Protein AF-A0A519QT43-F1 (afdb_monomer)

Structure (mmCIF, N/CA/C/O backbone):
data_AF-A0A519QT43-F1
#
_entry.id   AF-A0A519QT43-F1
#
loop_
_atom_site.group_PDB
_atom_site.id
_atom_site.type_symbol
_atom_site.label_atom_id
_atom_site.label_alt_id
_atom_site.label_comp_id
_atom_site.label_asym_id
_atom_site.label_entity_id
_atom_site.label_seq_id
_atom_site.pdbx_PDB_ins_code
_atom_site.Cartn_x
_atom_site.Cartn_y
_atom_site.Cartn_z
_atom_site.occupancy
_atom_site.B_iso_or_equiv
_atom_site.auth_seq_id
_atom_site.auth_comp_id
_atom_site.auth_asym_id
_atom_site.auth_atom_id
_atom_site.pdbx_PDB_model_num
ATOM 1 N N . MET A 1 1 ? -2.534 -6.052 -20.087 1.00 88.94 1 MET A N 1
ATOM 2 C CA . MET A 1 1 ? -2.620 -6.875 -18.855 1.00 88.94 1 MET A CA 1
ATOM 3 C C . MET A 1 1 ? -2.175 -6.115 -17.606 1.00 88.94 1 MET A C 1
ATOM 5 O O . MET A 1 1 ? -2.966 -6.042 -16.678 1.00 88.94 1 MET A O 1
ATOM 9 N N . LYS A 1 2 ? -0.986 -5.486 -17.606 1.00 90.75 2 LYS A N 1
ATOM 10 C CA . LYS A 1 2 ? -0.424 -4.716 -16.474 1.00 90.75 2 LYS A CA 1
ATOM 11 C C . LYS A 1 2 ? -1.426 -3.794 -15.763 1.00 90.75 2 LYS A C 1
ATOM 13 O O . LYS A 1 2 ? -1.645 -3.955 -14.572 1.00 90.75 2 LYS A O 1
ATOM 18 N N . ASN A 1 3 ? -2.093 -2.898 -16.495 1.00 93.38 3 ASN A N 1
ATOM 19 C CA . ASN A 1 3 ? -3.028 -1.941 -15.883 1.00 93.38 3 ASN A CA 1
ATOM 20 C C . ASN A 1 3 ? -4.240 -2.630 -15.239 1.00 93.38 3 ASN A C 1
ATOM 22 O O . ASN A 1 3 ? -4.650 -2.236 -14.156 1.00 93.38 3 ASN A O 1
ATOM 26 N N . LYS A 1 4 ? -4.777 -3.692 -15.861 1.00 96.81 4 LYS A N 1
ATOM 27 C CA . LYS A 1 4 ? -5.886 -4.474 -15.285 1.00 96.81 4 LYS A CA 1
ATOM 28 C C . LYS A 1 4 ? -5.470 -5.145 -13.974 1.00 96.81 4 LYS A C 1
ATOM 30 O O . LYS A 1 4 ? -6.211 -5.089 -13.003 1.00 96.81 4 LYS A O 1
ATOM 35 N N . PHE A 1 5 ? -4.274 -5.733 -13.942 1.00 96.94 5 PHE A N 1
ATOM 36 C CA . PHE A 1 5 ? -3.735 -6.345 -12.730 1.00 96.94 5 PHE A CA 1
ATOM 37 C C . PHE A 1 5 ? -3.471 -5.302 -11.637 1.00 96.94 5 PHE A C 1
ATOM 39 O O . PHE A 1 5 ? -3.863 -5.504 -10.497 1.00 96.94 5 PHE A O 1
ATOM 46 N N . TYR A 1 6 ? -2.890 -4.152 -11.984 1.00 96.81 6 TYR A N 1
ATOM 47 C CA . TYR A 1 6 ? -2.644 -3.091 -11.008 1.00 96.81 6 TYR A CA 1
ATOM 48 C C . TYR A 1 6 ? -3.938 -2.522 -10.408 1.00 96.81 6 TYR A C 1
ATOM 50 O O . TYR A 1 6 ? -4.004 -2.280 -9.207 1.00 96.81 6 TYR A O 1
ATOM 58 N N . GLN A 1 7 ? -4.991 -2.361 -11.213 1.00 98.00 7 GLN A N 1
ATOM 59 C CA . GLN A 1 7 ? -6.314 -1.968 -10.714 1.00 98.00 7 GLN A CA 1
ATOM 60 C C . GLN A 1 7 ? -6.916 -3.026 -9.781 1.00 98.00 7 GLN A C 1
ATOM 62 O O . GLN A 1 7 ? -7.429 -2.692 -8.718 1.00 98.00 7 GLN A O 1
ATOM 67 N N . TYR A 1 8 ? -6.784 -4.310 -10.123 1.00 98.44 8 TYR A N 1
ATOM 68 C CA . TYR A 1 8 ? -7.188 -5.396 -9.229 1.00 98.44 8 TYR A CA 1
ATOM 69 C C . TYR A 1 8 ? -6.458 -5.336 -7.875 1.00 98.44 8 TYR A C 1
ATOM 71 O O . TYR A 1 8 ? -7.097 -5.435 -6.831 1.00 98.44 8 TYR A O 1
ATOM 79 N N . ILE A 1 9 ? -5.140 -5.116 -7.882 1.00 98.50 9 ILE A N 1
ATOM 80 C CA . ILE A 1 9 ? -4.334 -5.016 -6.657 1.00 98.50 9 ILE A CA 1
ATOM 81 C C . ILE A 1 9 ? -4.712 -3.787 -5.816 1.00 98.50 9 ILE A C 1
ATOM 83 O O . ILE A 1 9 ? -4.775 -3.894 -4.592 1.00 98.50 9 ILE A O 1
ATOM 87 N N . GLN A 1 10 ? -5.022 -2.647 -6.442 1.00 98.50 10 GLN A N 1
ATOM 88 C CA . GLN A 1 10 ? -5.540 -1.473 -5.728 1.00 98.50 10 GLN A CA 1
ATOM 89 C C . GLN A 1 10 ? -6.861 -1.785 -5.015 1.00 98.50 10 GLN A C 1
ATOM 91 O O . GLN A 1 10 ? -6.961 -1.573 -3.806 1.00 98.50 10 GLN A O 1
ATOM 96 N N . ASN A 1 11 ? -7.819 -2.390 -5.721 1.00 98.69 11 ASN A N 1
ATOM 97 C CA . ASN A 1 11 ? -9.109 -2.773 -5.143 1.00 98.69 11 ASN A CA 1
ATOM 98 C C . ASN A 1 11 ? -8.960 -3.804 -4.013 1.00 98.69 11 ASN A C 1
ATOM 100 O O . ASN A 1 11 ? -9.681 -3.758 -3.014 1.00 98.69 11 ASN A O 1
ATOM 104 N N . LEU A 1 12 ? -8.011 -4.734 -4.150 1.00 98.81 12 LEU A N 1
ATOM 105 C CA . LEU A 1 12 ? -7.700 -5.701 -3.103 1.00 98.81 12 LEU A CA 1
ATOM 106 C C . LEU A 1 12 ? -7.145 -5.011 -1.850 1.00 98.81 12 LEU A C 1
ATOM 108 O O . LEU A 1 12 ? -7.592 -5.320 -0.748 1.00 98.81 12 LEU A O 1
ATOM 112 N N . GLN A 1 13 ? -6.226 -4.051 -1.997 1.00 98.81 13 GLN A N 1
ATOM 113 C CA . GLN A 1 13 ? -5.730 -3.271 -0.859 1.00 98.81 13 GLN A CA 1
ATOM 114 C C . GLN A 1 13 ? -6.858 -2.478 -0.189 1.00 98.81 13 GLN A C 1
ATOM 116 O O . GLN A 1 13 ? -6.917 -2.454 1.037 1.00 98.81 13 GLN A O 1
ATOM 121 N N . ASP A 1 14 ? -7.769 -1.878 -0.960 1.00 98.75 14 ASP A N 1
ATOM 122 C CA . ASP A 1 14 ? -8.933 -1.173 -0.409 1.00 98.75 14 ASP A CA 1
ATOM 123 C C . ASP A 1 14 ? -9.844 -2.119 0.388 1.00 98.75 14 ASP A C 1
ATOM 125 O O . ASP A 1 14 ? -10.262 -1.792 1.498 1.00 98.75 14 ASP A O 1
ATOM 129 N N . THR A 1 15 ? -10.069 -3.331 -0.125 1.00 98.81 15 THR A N 1
ATOM 130 C CA . THR A 1 15 ? -10.878 -4.363 0.541 1.00 98.81 15 THR A CA 1
ATOM 131 C C . THR A 1 15 ? -10.246 -4.827 1.854 1.00 98.81 15 THR A C 1
ATOM 133 O O . THR A 1 15 ? -10.927 -4.912 2.876 1.00 98.81 15 THR A O 1
ATOM 136 N N . ILE A 1 16 ? -8.939 -5.112 1.847 1.00 98.75 16 ILE A N 1
ATOM 137 C CA . ILE A 1 16 ? -8.210 -5.558 3.041 1.00 98.75 16 ILE A CA 1
ATOM 138 C C . ILE A 1 16 ? -8.198 -4.450 4.094 1.00 98.75 16 ILE A C 1
ATOM 140 O O . ILE A 1 16 ? -8.517 -4.712 5.249 1.00 98.75 16 ILE A O 1
ATOM 144 N N . VAL A 1 17 ? -7.882 -3.213 3.702 1.0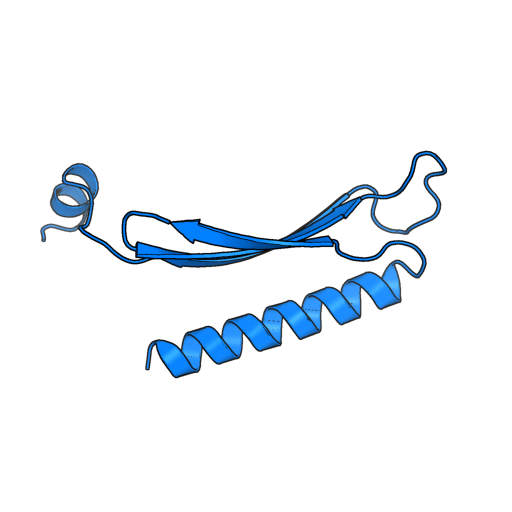0 98.50 17 VAL A N 1
ATOM 145 C CA . VAL A 1 17 ? -7.846 -2.061 4.616 1.00 98.50 17 VAL A CA 1
ATOM 146 C C . VAL A 1 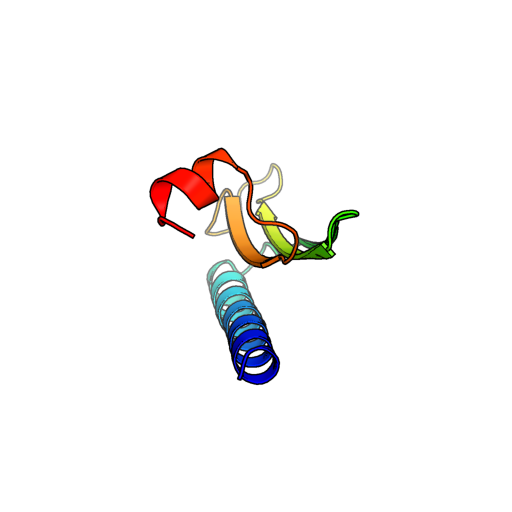17 ? -9.209 -1.832 5.255 1.00 98.50 17 VAL A C 1
ATOM 148 O O . VAL A 1 17 ? -9.291 -1.759 6.476 1.00 98.50 17 VAL A O 1
ATOM 151 N N . ALA A 1 18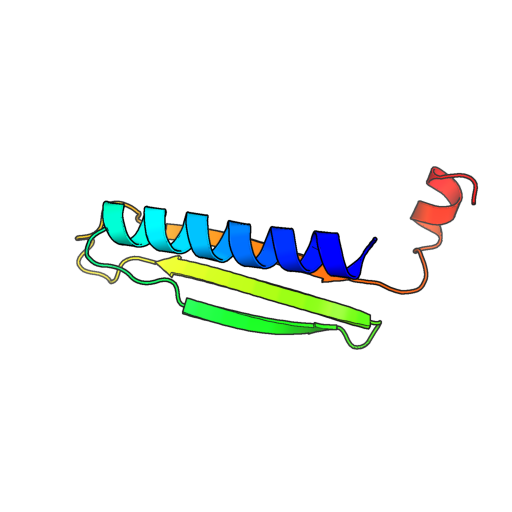 ? -10.288 -1.819 4.469 1.00 98.50 18 ALA A N 1
ATOM 152 C CA . ALA A 1 18 ? -11.637 -1.666 5.008 1.00 98.50 18 ALA A CA 1
ATOM 153 C C . ALA A 1 18 ? -12.006 -2.792 5.993 1.00 98.50 18 ALA A C 1
ATOM 155 O O . ALA A 1 18 ? -12.632 -2.539 7.024 1.00 98.50 18 ALA A O 1
ATOM 156 N N . GLY A 1 19 ? -11.602 -4.033 5.701 1.00 98.31 19 GLY A N 1
ATOM 157 C CA . GLY A 1 19 ? -11.794 -5.170 6.600 1.00 98.31 19 GLY A CA 1
ATOM 158 C C . GLY A 1 19 ? -11.028 -5.021 7.915 1.00 98.31 19 GLY A C 1
ATOM 159 O O . GLY A 1 19 ? -11.605 -5.223 8.982 1.00 98.31 19 GLY A O 1
ATOM 160 N N . LEU A 1 20 ? -9.755 -4.626 7.846 1.00 97.44 20 LEU A N 1
ATOM 161 C CA . LEU A 1 20 ? -8.903 -4.438 9.021 1.00 97.44 20 LEU A CA 1
ATOM 162 C C . LEU A 1 20 ? -9.390 -3.283 9.897 1.00 97.44 20 LEU A C 1
ATOM 164 O O . LEU A 1 20 ? -9.521 -3.467 11.099 1.00 97.44 20 LEU A O 1
ATOM 168 N N . GLU A 1 21 ? -9.750 -2.136 9.320 1.00 96.69 21 GLU A N 1
ATOM 169 C CA . GLU A 1 21 ? -10.309 -1.014 10.088 1.00 96.69 21 GLU A CA 1
ATOM 170 C C . GLU A 1 21 ? -11.642 -1.356 10.758 1.00 96.69 21 GLU A C 1
ATOM 172 O O . GLU A 1 21 ? -11.946 -0.848 11.834 1.00 96.69 21 GLU A O 1
ATOM 177 N N . LYS A 1 22 ? -12.462 -2.201 10.119 1.00 97.12 22 LYS A N 1
ATOM 178 C CA . LYS A 1 22 ? -13.720 -2.670 10.707 1.00 97.12 22 LYS A CA 1
ATOM 179 C C . LYS A 1 22 ? -13.475 -3.575 11.914 1.00 97.12 22 LYS A C 1
ATOM 181 O O . LYS A 1 22 ? -14.239 -3.504 12.870 1.00 97.12 22 LYS A O 1
ATOM 186 N N . VAL A 1 23 ? -12.461 -4.439 11.843 1.00 96.00 23 VAL A N 1
ATOM 187 C CA . VAL A 1 23 ? -12.069 -5.313 12.959 1.00 96.00 23 VAL A CA 1
ATOM 188 C C . VAL A 1 23 ? -11.423 -4.504 14.077 1.00 96.00 23 VAL A C 1
ATOM 190 O O . VAL A 1 23 ? -11.736 -4.744 15.236 1.00 96.00 23 VAL A O 1
ATOM 193 N N . ASP A 1 24 ? -10.561 -3.547 13.733 1.00 95.06 24 ASP A N 1
ATOM 194 C CA . ASP A 1 24 ? -9.886 -2.696 14.709 1.00 95.06 24 ASP A CA 1
ATOM 195 C C . ASP A 1 24 ? -10.869 -1.811 15.482 1.00 95.06 24 ASP A C 1
ATOM 197 O O . ASP A 1 24 ? -10.797 -1.712 16.704 1.00 95.06 24 ASP A O 1
ATOM 201 N N . GLY A 1 25 ? -11.816 -1.194 14.768 1.00 92.75 25 GLY A N 1
ATOM 202 C CA . GLY A 1 25 ? -12.885 -0.383 15.346 1.00 92.75 25 GLY A CA 1
ATOM 203 C C . GLY A 1 25 ? -12.454 1.001 15.841 1.00 92.75 25 GLY A C 1
ATOM 204 O O . GLY A 1 25 ? -13.329 1.834 16.078 1.00 92.75 25 GLY A O 1
ATOM 205 N N . VAL A 1 26 ? -11.149 1.276 15.954 1.00 91.88 26 VAL A N 1
ATOM 206 C CA . VAL A 1 26 ? -10.622 2.530 16.509 1.00 91.88 26 VAL A CA 1
ATOM 207 C C . VAL A 1 26 ? -9.679 3.220 15.526 1.00 91.88 26 VAL A C 1
ATOM 209 O O . VAL A 1 26 ? -9.953 4.336 15.079 1.00 91.88 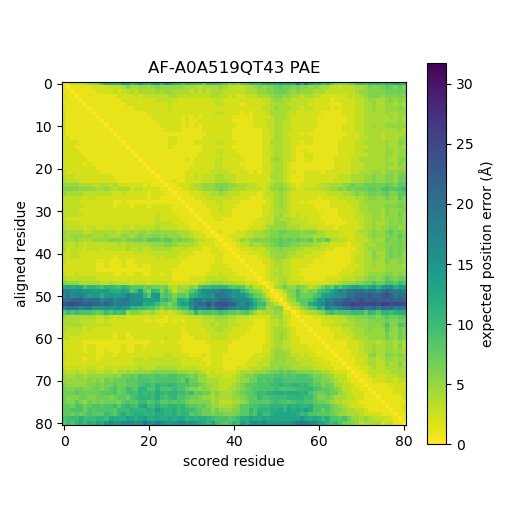26 VAL A O 1
ATOM 212 N N . ALA A 1 27 ? -8.575 2.569 15.174 1.00 92.19 27 ALA A N 1
ATOM 213 C CA . ALA A 1 27 ? -7.543 3.132 14.326 1.00 92.19 27 ALA A CA 1
ATOM 214 C C . ALA A 1 27 ? -7.911 3.061 12.838 1.00 92.19 27 ALA A C 1
ATOM 216 O O . ALA A 1 27 ? -8.655 2.197 12.362 1.00 92.19 27 ALA A O 1
ATOM 217 N N . LYS A 1 28 ? -7.358 4.013 12.086 1.00 94.06 28 LYS A N 1
ATOM 218 C CA . LYS A 1 28 ? -7.521 4.144 10.638 1.00 94.06 28 LYS A CA 1
ATOM 219 C C . LYS A 1 28 ? -6.173 4.081 9.953 1.00 94.06 28 LYS A C 1
ATOM 221 O O . LYS A 1 28 ? -5.164 4.512 10.510 1.00 94.06 28 LYS A O 1
ATOM 226 N N . PHE A 1 29 ? -6.159 3.557 8.734 1.00 97.50 2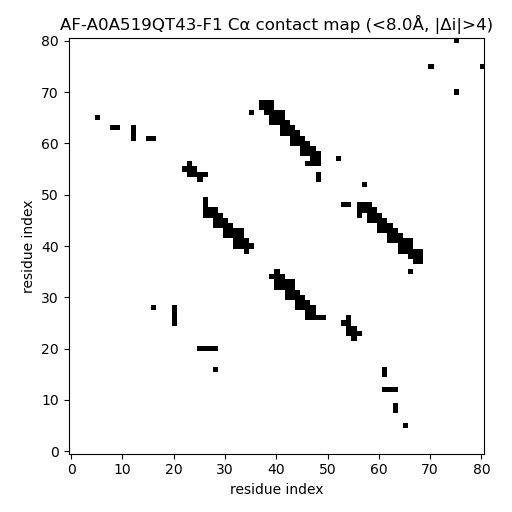9 PHE A N 1
ATOM 227 C CA . PHE A 1 29 ? -4.944 3.546 7.940 1.00 97.50 29 PHE A CA 1
ATOM 228 C C . PHE A 1 29 ? -4.623 4.960 7.448 1.00 97.50 29 PHE A C 1
ATOM 230 O O . PHE A 1 29 ? -5.446 5.623 6.819 1.00 97.50 29 PHE A O 1
ATOM 237 N N . ARG A 1 30 ? -3.386 5.401 7.674 1.00 97.50 30 ARG A N 1
ATOM 238 C CA . ARG A 1 30 ? -2.797 6.552 6.995 1.00 97.50 30 ARG A CA 1
ATOM 239 C C . ARG A 1 30 ? -2.239 6.103 5.655 1.00 97.50 30 ARG A C 1
ATOM 241 O O . ARG A 1 30 ? -1.436 5.171 5.595 1.00 97.50 30 ARG A O 1
ATOM 248 N N . GLU A 1 31 ? -2.640 6.795 4.600 1.00 98.44 31 GLU A N 1
ATOM 249 C CA . GLU A 1 31 ? -2.136 6.577 3.251 1.00 98.44 31 GLU A CA 1
ATOM 250 C C . GLU A 1 31 ? -0.940 7.478 2.943 1.00 98.44 31 GLU A C 1
ATOM 252 O O . GLU A 1 31 ? -0.888 8.640 3.349 1.00 98.44 31 GLU A O 1
ATOM 257 N N . ASP A 1 32 ? 0.010 6.914 2.209 1.00 98.25 32 ASP A N 1
ATOM 258 C CA . ASP A 1 32 ? 1.129 7.614 1.606 1.00 98.25 32 ASP A CA 1
ATOM 259 C C . ASP A 1 32 ? 1.325 7.105 0.172 1.00 98.25 32 ASP A C 1
ATOM 261 O O . ASP A 1 32 ? 1.668 5.938 -0.058 1.00 98.25 32 ASP A O 1
ATOM 265 N N . ILE A 1 33 ? 1.047 7.978 -0.797 1.00 98.12 33 ILE A N 1
ATOM 266 C CA . ILE A 1 33 ? 1.290 7.722 -2.216 1.00 98.12 33 ILE A CA 1
ATOM 267 C C . ILE A 1 33 ? 2.669 8.271 -2.540 1.00 98.12 33 ILE A C 1
ATOM 269 O O . ILE A 1 33 ? 2.947 9.445 -2.308 1.00 98.12 33 ILE A O 1
ATOM 273 N N . TRP A 1 34 ? 3.514 7.430 -3.119 1.00 97.94 34 TRP A N 1
ATOM 274 C CA . TRP A 1 34 ? 4.871 7.812 -3.469 1.00 97.94 34 TRP A CA 1
ATOM 275 C C . TRP A 1 34 ? 5.210 7.399 -4.894 1.00 97.94 34 TRP A C 1
ATOM 277 O O . TRP A 1 34 ? 4.700 6.413 -5.432 1.00 97.94 34 TRP A O 1
ATOM 287 N N . GLU A 1 35 ? 6.136 8.143 -5.482 1.00 97.44 35 GLU A N 1
ATOM 288 C CA . GLU A 1 35 ? 6.668 7.903 -6.816 1.00 97.44 35 GLU A CA 1
ATOM 289 C C . GLU A 1 35 ? 8.183 7.721 -6.745 1.00 97.44 35 GLU A C 1
ATOM 291 O O . GLU A 1 35 ? 8.858 8.231 -5.848 1.00 97.44 35 GLU A O 1
ATOM 296 N N . ARG A 1 36 ? 8.733 6.953 -7.687 1.00 94.62 36 ARG A N 1
ATOM 297 C CA . ARG A 1 36 ? 10.178 6.764 -7.829 1.00 94.62 36 ARG A CA 1
ATOM 298 C C . ARG A 1 36 ? 10.688 7.574 -9.016 1.00 94.62 36 ARG A C 1
ATOM 300 O O . ARG A 1 36 ? 10.147 7.396 -10.106 1.00 94.62 36 ARG A O 1
ATOM 307 N N . PRO A 1 37 ? 11.784 8.343 -8.863 1.00 93.50 37 PRO A N 1
ATOM 308 C CA . PRO A 1 37 ? 12.398 9.059 -9.983 1.00 93.50 37 PRO A CA 1
ATOM 309 C C . PRO A 1 37 ? 12.756 8.150 -11.168 1.00 93.50 37 PRO A C 1
ATOM 311 O O . PRO A 1 37 ? 12.646 8.553 -12.319 1.00 93.50 37 PRO A O 1
ATOM 314 N N . GLU A 1 38 ? 13.148 6.903 -10.890 1.00 92.12 38 GLU A N 1
ATOM 315 C CA . GLU A 1 38 ? 13.508 5.916 -11.918 1.00 92.12 38 GLU A CA 1
ATOM 316 C C . GLU A 1 38 ? 12.305 5.227 -12.588 1.00 92.12 38 GLU A C 1
ATOM 318 O O . GLU A 1 38 ? 12.480 4.511 -13.575 1.00 92.12 38 GLU A O 1
ATOM 323 N N . GLY A 1 39 ? 11.088 5.453 -12.082 1.00 94.69 39 GLY A N 1
ATOM 324 C CA . GLY A 1 39 ? 9.852 4.965 -12.680 1.00 94.69 39 GLY A CA 1
ATOM 325 C C . GLY A 1 39 ? 8.958 4.155 -11.740 1.00 94.69 39 GLY A C 1
ATOM 326 O O . GLY A 1 39 ? 9.385 3.268 -10.990 1.00 94.69 39 GLY A O 1
ATOM 327 N N . GLY A 1 40 ? 7.660 4.431 -11.847 1.00 96.06 40 GLY A N 1
ATOM 328 C CA . GLY A 1 40 ? 6.617 3.795 -11.058 1.00 96.06 40 GLY A CA 1
ATOM 329 C C . GLY A 1 40 ? 6.467 4.414 -9.671 1.00 96.06 40 GLY A C 1
ATOM 330 O O . GLY A 1 40 ? 6.844 5.558 -9.434 1.00 96.06 40 GLY A O 1
ATOM 331 N N . GLY A 1 41 ? 5.899 3.648 -8.747 1.00 97.50 41 GLY A N 1
ATOM 332 C CA . GLY A 1 41 ? 5.546 4.150 -7.425 1.00 97.50 41 GLY A CA 1
ATOM 333 C C . GLY A 1 41 ? 4.816 3.111 -6.591 1.00 97.50 41 GLY A C 1
ATOM 334 O O . GLY A 1 41 ? 4.876 1.909 -6.879 1.00 97.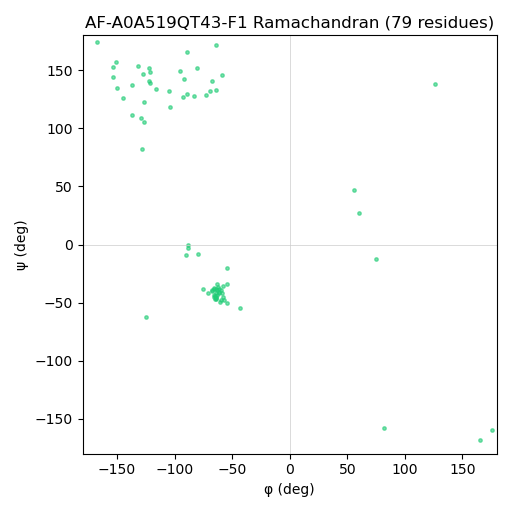50 41 GLY A O 1
ATOM 335 N N . GLY A 1 42 ? 4.099 3.577 -5.579 1.00 97.75 42 GLY A N 1
ATOM 336 C CA . GLY A 1 42 ? 3.300 2.722 -4.721 1.00 97.75 42 GLY A CA 1
ATOM 337 C C . GLY A 1 42 ? 2.337 3.491 -3.831 1.00 97.75 42 GLY A C 1
ATOM 338 O O . GLY A 1 42 ? 2.326 4.719 -3.784 1.00 97.75 42 GLY A O 1
ATOM 339 N N . ARG A 1 43 ? 1.519 2.720 -3.120 1.00 98.62 43 ARG A N 1
ATOM 340 C CA . ARG A 1 43 ? 0.575 3.202 -2.115 1.00 98.62 43 ARG A CA 1
ATOM 341 C C . ARG A 1 43 ? 0.836 2.426 -0.837 1.00 98.62 43 ARG A C 1
ATOM 343 O O . ARG A 1 43 ? 0.516 1.237 -0.739 1.00 98.62 43 ARG A O 1
ATOM 350 N N . THR A 1 44 ? 1.462 3.099 0.112 1.00 98.56 44 THR A N 1
ATOM 351 C CA . THR A 1 44 ? 1.732 2.590 1.452 1.00 98.56 44 THR A CA 1
ATOM 352 C C . THR A 1 44 ? 0.547 2.950 2.331 1.00 98.56 44 THR A C 1
ATOM 354 O O . THR A 1 44 ? 0.121 4.102 2.351 1.00 98.56 44 THR A O 1
ATOM 357 N N . ARG A 1 45 ? -0.003 1.982 3.061 1.00 98.56 45 ARG A N 1
ATOM 358 C CA . ARG A 1 45 ? -1.022 2.256 4.076 1.00 98.56 45 ARG A CA 1
ATOM 359 C C . ARG A 1 45 ? -0.580 1.647 5.383 1.00 98.56 45 ARG A C 1
ATOM 361 O O . ARG A 1 45 ? -0.365 0.441 5.446 1.00 98.56 45 ARG A O 1
ATOM 368 N N . VAL A 1 46 ? -0.479 2.475 6.416 1.00 98.00 46 VAL A N 1
ATOM 369 C CA . VAL A 1 46 ? -0.061 2.062 7.760 1.00 98.00 46 VAL A CA 1
ATOM 370 C C . VAL A 1 46 ? -1.132 2.387 8.785 1.00 98.00 46 VAL A C 1
ATOM 372 O O . VAL A 1 46 ? -1.736 3.452 8.731 1.00 98.00 46 VAL A O 1
ATOM 375 N N . LEU A 1 47 ? -1.350 1.476 9.718 1.00 95.56 47 LEU A N 1
ATOM 376 C CA . LEU A 1 47 ? -2.193 1.655 10.891 1.00 95.56 47 LEU A CA 1
ATOM 377 C C . LEU A 1 47 ? -1.284 1.559 12.112 1.00 95.56 47 LEU A C 1
ATOM 379 O O . LEU A 1 47 ? -0.434 0.674 12.183 1.00 95.56 47 LEU A O 1
ATOM 383 N N . GLU A 1 48 ? -1.432 2.483 13.049 1.00 92.50 48 GLU A N 1
ATOM 384 C CA . GLU A 1 48 ? -0.687 2.488 14.304 1.00 92.50 48 GLU A CA 1
ATOM 385 C C . GLU A 1 48 ? -1.613 3.014 15.391 1.00 92.50 48 GLU A C 1
ATOM 387 O O . GLU A 1 48 ? -2.222 4.076 15.227 1.00 92.50 48 GLU A O 1
ATOM 39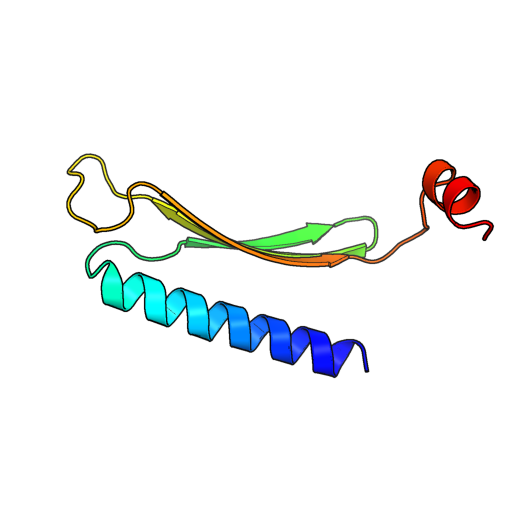2 N N . ASN A 1 49 ? -1.759 2.247 16.469 1.00 83.88 49 ASN A N 1
ATOM 393 C CA . ASN A 1 49 ? -2.552 2.689 17.602 1.00 83.88 49 ASN A CA 1
ATOM 394 C C . ASN A 1 49 ? -1.870 3.872 18.291 1.00 83.88 49 ASN A C 1
ATOM 396 O O . ASN A 1 49 ? -0.650 3.915 18.453 1.00 83.88 49 ASN A O 1
ATOM 400 N N . GLY A 1 50 ? -2.684 4.839 18.718 1.00 68.38 50 GLY A N 1
A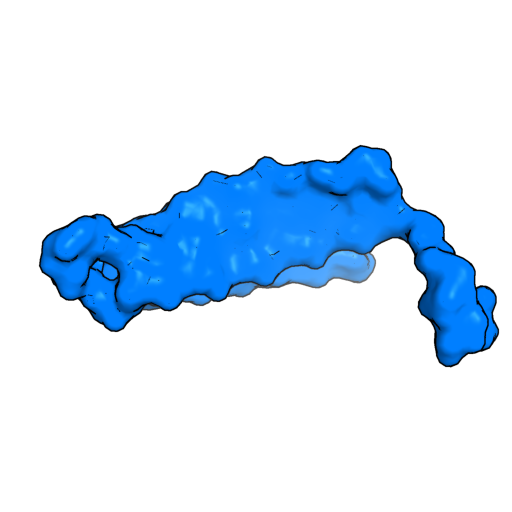TOM 401 C CA . GLY A 1 50 ? -2.217 5.920 19.576 1.00 68.38 50 GLY A CA 1
ATOM 402 C C . GLY A 1 50 ? -1.752 5.403 20.948 1.00 68.38 50 GLY A C 1
ATOM 403 O O . GLY A 1 50 ? -1.999 4.245 21.289 1.00 68.38 50 GLY A O 1
ATOM 404 N N . PRO A 1 51 ? -1.138 6.268 21.775 1.00 65.38 51 PRO A N 1
ATOM 405 C CA . PRO A 1 51 ? -0.537 5.897 23.063 1.00 65.38 51 PRO A CA 1
ATOM 406 C C . PRO A 1 51 ? -1.472 5.164 24.041 1.00 65.38 51 PRO A C 1
ATOM 408 O O . PRO A 1 51 ? -1.001 4.507 24.963 1.00 65.38 51 PRO A O 1
ATOM 411 N N . GLU A 1 52 ? -2.787 5.284 23.853 1.00 66.31 52 GLU A N 1
ATOM 412 C CA . GLU A 1 52 ? -3.818 4.688 24.709 1.00 66.31 52 GLU A CA 1
ATOM 413 C C . GLU A 1 52 ? -4.216 3.251 24.306 1.00 66.31 52 GLU A C 1
ATOM 415 O O . GLU A 1 52 ? -5.033 2.637 24.986 1.00 66.31 52 GLU A O 1
ATOM 420 N N . GLY A 1 53 ? -3.625 2.688 23.239 1.00 65.38 53 GLY A N 1
ATOM 421 C CA . GLY A 1 53 ? -3.589 1.238 22.981 1.00 65.38 53 GLY A CA 1
ATOM 422 C C . GLY A 1 53 ? -4.938 0.524 22.821 1.00 65.38 53 GLY A C 1
ATOM 423 O O . GLY A 1 53 ? -5.035 -0.660 23.129 1.00 65.38 53 GLY A O 1
ATOM 424 N N . SER A 1 54 ? -5.986 1.217 22.376 1.00 77.50 54 SER A N 1
ATOM 425 C CA . SER A 1 54 ? -7.368 0.720 22.444 1.00 77.50 54 SER A CA 1
ATOM 426 C C . SER A 1 54 ? -7.868 -0.078 21.227 1.00 77.50 54 SER A C 1
ATOM 428 O O . SER A 1 54 ? -8.952 -0.655 21.307 1.00 77.50 54 SER A O 1
ATOM 430 N N . GLY A 1 55 ? -7.121 -0.129 20.119 1.00 85.50 55 GLY A N 1
ATOM 431 C CA . GLY A 1 55 ? -7.470 -0.910 18.920 1.00 85.50 55 GLY A CA 1
ATOM 432 C C . GLY A 1 55 ? -6.936 -2.349 18.948 1.00 85.50 55 GLY A C 1
ATOM 433 O O . GLY A 1 55 ? -6.049 -2.684 19.732 1.00 85.50 55 GLY A O 1
ATOM 434 N N . VAL A 1 56 ? -7.439 -3.203 18.055 1.00 93.25 56 VAL A N 1
ATOM 435 C CA . VAL A 1 56 ? -7.021 -4.616 17.938 1.00 93.25 56 VAL A CA 1
ATOM 436 C C . VAL A 1 56 ? -5.568 -4.747 17.477 1.00 93.25 56 VAL A C 1
ATOM 438 O O . VAL A 1 56 ? -4.858 -5.649 17.926 1.00 93.25 56 VAL A O 1
ATOM 441 N N . PHE A 1 57 ? -5.121 -3.875 16.572 1.00 93.06 57 PHE A N 1
ATOM 442 C CA . PHE A 1 57 ? -3.779 -3.934 16.002 1.00 93.06 57 PHE A CA 1
ATOM 443 C C . PHE A 1 57 ? -2.883 -2.857 16.608 1.00 93.06 57 PHE A C 1
ATOM 445 O O . PHE A 1 57 ? -3.103 -1.670 16.401 1.00 93.06 57 PHE A O 1
ATOM 452 N N . GLU A 1 58 ? -1.805 -3.261 17.284 1.00 92.75 58 GLU A N 1
ATOM 453 C CA . GLU A 1 58 ? -0.764 -2.324 17.735 1.00 92.75 58 GLU A CA 1
ATOM 454 C C . GLU A 1 58 ? -0.174 -1.541 16.549 1.00 92.75 58 GLU A C 1
ATOM 456 O O . GLU A 1 58 ? -0.086 -0.311 16.575 1.00 92.75 58 GLU A O 1
ATOM 461 N N . LYS A 1 59 ? 0.180 -2.260 15.477 1.00 94.00 59 LYS A N 1
ATOM 462 C CA . LYS A 1 59 ? 0.696 -1.700 14.228 1.00 94.00 59 LYS A CA 1
ATOM 463 C C . LYS A 1 59 ? 0.395 -2.625 13.054 1.00 94.00 59 LYS A C 1
ATOM 465 O O . LYS A 1 59 ? 0.465 -3.846 13.180 1.00 94.00 59 LYS A O 1
ATOM 470 N N . GLY A 1 60 ? 0.099 -2.054 11.893 1.00 95.38 60 GLY A N 1
ATOM 471 C CA . GLY A 1 60 ? -0.238 -2.790 10.679 1.00 95.38 60 GLY A CA 1
ATOM 472 C C . GLY A 1 60 ? 0.153 -2.040 9.412 1.00 95.38 60 GLY A C 1
ATOM 473 O O . GLY A 1 60 ? 0.301 -0.819 9.405 1.00 95.38 60 GLY A O 1
ATOM 474 N N . GLY A 1 61 ? 0.323 -2.778 8.316 1.00 97.62 61 GLY A N 1
ATOM 475 C CA . GLY A 1 61 ? 0.653 -2.205 7.018 1.00 97.62 61 GLY A CA 1
ATOM 476 C C . GLY A 1 61 ? 0.102 -3.040 5.872 1.00 97.62 61 GLY A C 1
ATOM 477 O O . GLY A 1 61 ? 0.245 -4.260 5.867 1.00 97.62 61 GLY A O 1
ATOM 478 N N . VAL A 1 62 ? -0.503 -2.383 4.886 1.00 98.56 62 VAL A N 1
ATOM 479 C CA . VAL A 1 62 ? -0.941 -3.008 3.633 1.00 98.56 62 VAL A CA 1
ATOM 480 C C . VAL A 1 62 ? -0.386 -2.159 2.504 1.00 98.56 62 VAL A C 1
ATOM 482 O O . VAL A 1 62 ? -0.848 -1.041 2.299 1.00 98.56 62 VAL A O 1
ATOM 485 N N . ASN A 1 63 ? 0.610 -2.665 1.780 1.00 98.62 63 ASN A N 1
ATOM 486 C CA . ASN A 1 63 ? 1.381 -1.873 0.820 1.00 98.62 63 ASN A CA 1
ATOM 487 C C . ASN A 1 63 ? 1.298 -2.477 -0.578 1.00 98.62 63 ASN A C 1
ATOM 489 O O . ASN A 1 63 ? 1.374 -3.696 -0.737 1.00 98.62 63 ASN A O 1
ATOM 493 N N . ILE A 1 64 ? 1.199 -1.619 -1.590 1.00 98.31 64 ILE A N 1
ATOM 494 C CA . ILE A 1 64 ? 1.287 -2.022 -2.996 1.00 98.31 64 ILE A CA 1
ATOM 495 C C . ILE A 1 64 ? 2.337 -1.182 -3.715 1.00 98.31 64 ILE A C 1
ATOM 497 O O . ILE A 1 64 ? 2.499 0.004 -3.427 1.00 98.31 64 ILE A O 1
ATOM 501 N N . 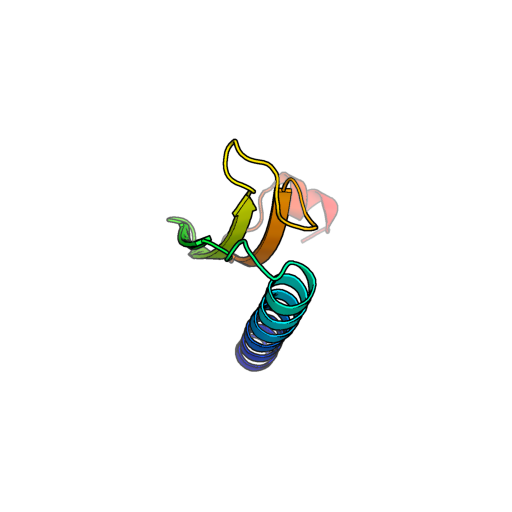SER A 1 65 ? 3.006 -1.797 -4.687 1.00 97.31 65 SER A N 1
ATOM 502 C CA . SER A 1 65 ? 4.030 -1.152 -5.508 1.00 97.31 65 SER A CA 1
ATOM 503 C C . SER A 1 65 ? 3.859 -1.553 -6.969 1.00 97.31 65 SER A C 1
ATOM 505 O O . SER A 1 65 ? 3.659 -2.727 -7.282 1.00 97.31 65 SER A O 1
ATOM 507 N N . ALA A 1 66 ? 3.991 -0.587 -7.871 1.00 96.50 66 ALA A N 1
ATOM 508 C CA . ALA A 1 66 ? 4.084 -0.793 -9.309 1.00 96.50 66 ALA A CA 1
ATOM 509 C C . ALA A 1 66 ? 5.308 -0.044 -9.835 1.00 96.50 66 ALA A C 1
ATOM 511 O O . ALA A 1 66 ? 5.211 1.076 -10.330 1.00 96.50 66 ALA A O 1
ATOM 512 N N . VAL A 1 67 ? 6.473 -0.676 -9.706 1.00 95.19 67 VAL A N 1
ATOM 513 C CA . VAL A 1 67 ? 7.765 -0.120 -10.126 1.00 95.19 67 VAL A CA 1
ATOM 514 C C . VAL A 1 67 ? 8.141 -0.593 -11.524 1.00 95.19 67 VAL A C 1
ATOM 516 O O . VAL A 1 67 ? 7.764 -1.686 -11.955 1.00 95.19 67 VAL A O 1
ATOM 519 N N . HIS A 1 68 ? 8.875 0.237 -12.252 1.00 93.19 68 HIS A N 1
ATOM 520 C CA . HIS A 1 68 ? 9.439 -0.128 -13.544 1.00 93.19 68 HIS A CA 1
ATOM 521 C C . HIS A 1 68 ? 10.691 0.696 -13.816 1.00 93.19 68 HIS A C 1
ATOM 523 O O . HIS A 1 68 ? 10.805 1.819 -13.351 1.00 93.19 68 HIS A O 1
ATOM 529 N N . GLY A 1 69 ? 11.603 0.149 -14.608 1.00 92.62 69 GLY A N 1
ATOM 530 C CA . GLY A 1 69 ? 12.867 0.796 -14.922 1.00 92.62 69 GLY A CA 1
ATOM 531 C C . GLY A 1 69 ? 13.830 -0.204 -15.537 1.00 92.62 69 GLY A C 1
ATOM 532 O O . GLY A 1 69 ? 13.439 -1.320 -15.898 1.00 92.62 69 GLY A O 1
ATOM 533 N N . LYS A 1 70 ? 15.095 0.195 -15.647 1.00 91.25 70 LYS A N 1
ATOM 534 C CA . LYS A 1 70 ? 16.147 -0.715 -16.089 1.00 91.25 70 LYS A CA 1
ATOM 535 C C . LYS A 1 70 ? 16.380 -1.767 -15.006 1.00 91.25 70 LYS A C 1
ATOM 537 O O . LYS A 1 70 ? 16.512 -1.445 -13.829 1.00 91.25 70 LYS A O 1
ATOM 542 N N . LEU A 1 71 ? 16.437 -3.030 -15.412 1.00 90.44 71 LEU A N 1
ATOM 543 C CA . LEU A 1 71 ? 16.780 -4.111 -14.500 1.00 90.44 71 LEU A CA 1
ATOM 544 C C . LEU A 1 71 ? 18.232 -3.914 -14.015 1.00 90.44 71 LEU A C 1
ATOM 546 O O . LEU A 1 71 ? 19.097 -3.667 -14.856 1.00 90.44 71 LEU A O 1
ATOM 550 N N . PRO A 1 72 ? 18.543 -4.009 -12.712 1.00 91.19 72 PRO A N 1
ATOM 551 C CA . PRO A 1 72 ? 19.925 -3.914 -12.241 1.00 91.19 72 PRO A CA 1
ATOM 552 C C . PRO A 1 72 ? 20.819 -4.993 -12.870 1.00 91.19 72 PRO A C 1
ATOM 554 O O . PRO A 1 72 ? 20.366 -6.117 -13.081 1.00 91.19 72 PRO A O 1
ATOM 557 N N . GLU A 1 73 ? 22.098 -4.695 -13.127 1.00 93.12 73 GLU A N 1
ATOM 558 C CA . GLU A 1 73 ? 23.019 -5.638 -13.794 1.00 93.12 73 GLU A CA 1
ATOM 559 C C . GLU A 1 73 ? 23.163 -6.974 -13.053 1.00 93.12 73 GLU A C 1
ATOM 561 O O . GLU A 1 73 ? 23.260 -8.029 -13.676 1.00 93.12 73 GLU A O 1
ATOM 566 N N . ALA A 1 74 ? 23.137 -6.952 -11.719 1.00 94.06 74 ALA A N 1
ATOM 567 C CA . ALA A 1 74 ? 23.166 -8.171 -10.914 1.00 94.06 74 ALA A CA 1
ATOM 568 C C . ALA A 1 74 ? 21.951 -9.077 -11.194 1.00 94.06 74 ALA A C 1
ATOM 570 O O . ALA A 1 74 ? 22.092 -10.294 -11.279 1.00 94.06 74 ALA A O 1
ATOM 571 N N . MET A 1 75 ? 20.773 -8.477 -11.394 1.00 91.88 75 MET A N 1
ATOM 572 C CA . MET A 1 75 ? 19.539 -9.200 -11.709 1.00 91.88 75 MET A CA 1
ATOM 573 C C . MET A 1 75 ? 19.525 -9.683 -13.161 1.00 91.88 75 MET A C 1
ATOM 575 O O . MET A 1 75 ? 19.114 -10.809 -13.406 1.00 91.88 75 MET A O 1
ATOM 579 N N . GLN A 1 76 ? 20.029 -8.887 -14.109 1.00 93.44 76 GLN A N 1
ATOM 580 C CA . GLN A 1 76 ? 20.238 -9.314 -15.503 1.00 93.44 76 GLN A CA 1
ATOM 581 C C . GLN A 1 76 ? 21.093 -10.587 -15.574 1.00 93.44 76 GLN A C 1
ATOM 583 O O . GLN A 1 76 ? 20.666 -11.602 -16.121 1.00 93.44 76 GLN A O 1
ATOM 588 N N . LYS A 1 77 ? 22.246 -10.584 -14.887 1.00 94.19 77 LYS A N 1
ATOM 589 C CA . LYS A 1 77 ? 23.125 -11.760 -14.781 1.00 94.19 77 LYS A CA 1
ATOM 590 C C . LYS A 1 77 ? 22.423 -12.964 -14.151 1.00 94.19 77 LYS A C 1
ATOM 592 O O . LYS A 1 77 ? 22.602 -14.078 -14.627 1.00 94.19 77 LYS A O 1
ATOM 597 N N . MET A 1 78 ? 21.623 -12.752 -13.103 1.00 93.81 78 MET A N 1
ATOM 598 C CA . MET A 1 78 ? 20.883 -13.828 -12.431 1.00 93.81 78 MET A CA 1
ATOM 599 C C . MET A 1 78 ? 19.790 -14.440 -13.318 1.00 93.81 78 MET A C 1
ATOM 601 O O . MET A 1 78 ? 19.596 -15.652 -13.299 1.00 93.81 78 MET A O 1
ATOM 605 N N . PHE A 1 79 ? 19.073 -13.615 -14.082 1.00 92.50 79 PHE A N 1
ATOM 606 C CA . PHE A 1 79 ? 17.988 -14.063 -14.957 1.00 92.50 79 PHE A CA 1
ATOM 607 C C . PHE A 1 79 ? 18.451 -14.454 -16.366 1.00 92.50 79 PHE A C 1
ATOM 609 O O . PHE A 1 79 ? 17.630 -14.929 -17.147 1.00 92.50 79 PHE A O 1
ATOM 616 N N . ASN A 1 80 ? 19.743 -14.301 -16.675 1.00 90.88 80 ASN A N 1
ATOM 617 C CA . ASN A 1 80 ? 20.335 -14.567 -17.986 1.00 90.88 80 ASN A CA 1
ATOM 618 C C . ASN A 1 80 ? 19.646 -13.780 -19.121 1.00 90.88 80 ASN A C 1
ATOM 620 O O . ASN A 1 80 ? 19.288 -14.344 -20.158 1.00 90.88 80 ASN A O 1
ATOM 624 N N . VAL A 1 81 ? 19.439 -12.479 -18.882 1.00 82.62 81 VAL A N 1
ATOM 625 C CA . VAL A 1 81 ? 18.823 -11.501 -19.800 1.00 82.62 81 VAL A CA 1
ATOM 626 C C . VAL A 1 81 ? 19.650 -10.233 -19.913 1.00 82.62 81 VAL A C 1
ATOM 628 O O . VAL A 1 81 ? 20.419 -9.952 -18.967 1.00 82.62 81 VAL A O 1
#

Radius of gyration: 16.73 Å; Cα contacts (8 Å, |Δi|>4): 103; chains: 1; bounding box: 37×24×44 Å

Solvent-accessible surface area (backbone atoms only — not comparable to full-atom values): 4769 Å² total; per-residue (Å²): 110,69,68,64,52,52,52,51,52,51,54,49,51,52,52,50,48,55,52,51,35,63,70,27,70,69,47,62,68,48,78,47,78,50,74,41,97,72,36,44,29,35,43,42,29,40,31,60,41,60,99,81,63,81,33,75,50,69,64,48,75,58,72,50,73,56,71,49,67,84,77,54,69,72,55,26,64,73,70,75,98

Nearest PDB structures (foldseek):
  1vju-assembly2_B  TM=9.594E-01  e=2.817E-04  Leishmania major
  3e8j-assembly1_A  TM=9.607E-01  e=5.427E-04  Leishmania naiffi
  2qt8-assembly1_A  TM=9.176E-01  e=3.575E-04  Leishmania major
  3e8j-assembly1_B  TM=9.449E-01  e=8.237E-04  Leishmania naiffi
  1vju-assembly1_A  TM=9.595E-01  e=1.327E-03  Leishmania major

Secondary structure (DSSP, 8-state):
-HHHHHHHHHHHHHHHHHHHHHHHSS--PEEEEEE-TTSEEEEEEEEE--TT--SS-SEEEEEEEEE-SPPPHHHHHHHT-

Foldseek 3Di:
DVVVVVVVLVVVLVVVQVVQCVQFVPWHWDWDWAADPQFWTWIKTKTADDPVPRTPDNIDIDIDTDGDHDDDPVVCVVVVD

Sequence (81 aa):
MKNKFYQYIQNLQDTIVAGLEKVDGVAKFREDIWERPEGGGGRTRVLENGPEGSGVFEKGGVNISAVHGKLPEAMQKMFNV

Mean predicted aligned error: 4.31 Å

pLDDT: mean 93.57, std 7.35, range [65.38, 98.81]